Protein AF-A0A851MTN0-F1 (afdb_monomer_lite)

Radius of gyration: 14.71 Å; chains: 1; bounding box: 37×23×36 Å

pLDDT: mean 96.54, std 2.32, range [83.81, 98.56]

Organism: NCBI:txid190295

Foldseek 3Di:
DDDDDDPPPPVVVVVVVVVLVVLLVLLLVVCVVVPPDDDDLLRSLCSSPVPDDPVCSVVSSVVVVVSVVVCVVVVSD

Sequence (77 aa):
GHGPVVRDANTRIQNYISHRAAREQQILNVFQKNAGKSYTSSELVKIVYTEIPENLLPAAENNLLVHLKKLEKEGKV

Structure (mmCIF, N/CA/C/O backbone):
data_AF-A0A851MTN0-F1
#
_entry.id   AF-A0A851MTN0-F1
#
loop_
_atom_site.group_PDB
_atom_site.id
_atom_site.type_symbol
_atom_site.label_atom_id
_atom_site.label_alt_id
_atom_site.label_comp_id
_atom_site.label_asym_id
_atom_site.label_entity_id
_atom_site.label_seq_id
_atom_site.pdbx_PDB_ins_code
_atom_site.Cartn_x
_atom_site.Cartn_y
_atom_site.Cartn_z
_atom_site.occupancy
_atom_site.B_iso_or_equiv
_atom_site.auth_seq_id
_atom_site.auth_comp_id
_atom_site.auth_asym_id
_atom_site.auth_atom_id
_atom_site.pdbx_PDB_model_num
ATOM 1 N N . GLY A 1 1 ? 19.225 7.288 -13.317 1.00 83.81 1 GLY A N 1
ATOM 2 C CA . GLY A 1 1 ? 18.593 5.951 -13.280 1.00 83.81 1 GLY A CA 1
ATOM 3 C C . GLY A 1 1 ? 19.496 4.988 -12.535 1.00 83.81 1 GLY A C 1
ATOM 4 O O . GLY A 1 1 ? 20.656 5.323 -12.342 1.00 83.81 1 GLY A O 1
ATOM 5 N N . HIS A 1 2 ? 18.980 3.826 -12.124 1.00 94.56 2 HIS A N 1
ATOM 6 C CA . HIS A 1 2 ? 19.754 2.770 -11.459 1.00 94.56 2 HIS A CA 1
ATOM 7 C C . HIS A 1 2 ? 19.302 1.392 -11.953 1.00 94.56 2 HIS A C 1
ATOM 9 O O . HIS A 1 2 ? 18.118 1.200 -12.233 1.00 94.56 2 HIS A O 1
ATOM 15 N N . GLY A 1 3 ? 20.235 0.443 -12.016 1.00 94.06 3 GLY A N 1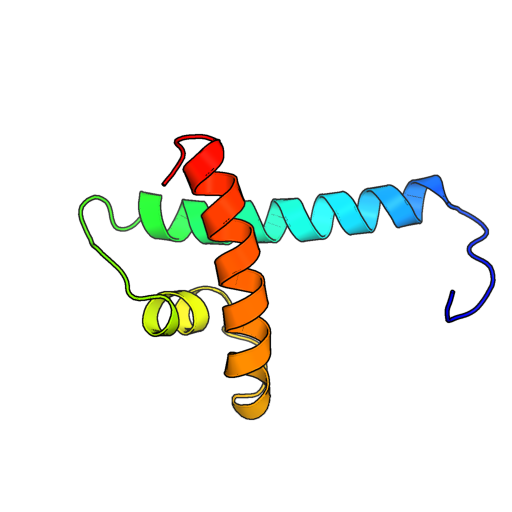
ATOM 16 C CA . GLY A 1 3 ? 19.983 -0.919 -12.483 1.00 94.06 3 GLY A CA 1
ATOM 17 C C . GLY A 1 3 ? 20.230 -1.126 -13.985 1.00 94.06 3 GLY A C 1
ATOM 18 O O . GLY A 1 3 ? 20.579 -0.183 -14.698 1.00 94.06 3 GLY A O 1
ATOM 19 N N . PRO A 1 4 ? 20.096 -2.376 -14.458 1.00 96.50 4 PRO A N 1
ATOM 20 C CA . PRO A 1 4 ? 20.344 -2.751 -15.847 1.00 96.50 4 PRO A CA 1
ATOM 21 C C . PRO A 1 4 ? 19.233 -2.271 -16.792 1.00 96.50 4 PRO A C 1
ATOM 23 O O . PRO A 1 4 ? 18.155 -1.851 -16.367 1.00 96.50 4 PRO A O 1
ATOM 26 N N . VAL A 1 5 ? 19.484 -2.383 -18.099 1.00 97.25 5 VAL A N 1
ATOM 27 C CA . VAL A 1 5 ? 18.505 -2.056 -19.145 1.00 97.25 5 VAL A CA 1
ATOM 28 C C . VAL A 1 5 ? 17.262 -2.942 -19.018 1.00 97.25 5 VAL A C 1
ATOM 30 O O . VAL A 1 5 ? 17.352 -4.170 -19.031 1.00 97.25 5 VAL A O 1
ATOM 33 N N . VAL A 1 6 ? 16.089 -2.312 -18.959 1.00 97.31 6 VAL A N 1
ATOM 34 C CA . VAL A 1 6 ? 14.791 -2.993 -19.012 1.00 97.31 6 VAL A CA 1
ATOM 35 C C . VAL A 1 6 ? 14.411 -3.198 -20.477 1.00 97.31 6 VAL A C 1
ATOM 37 O O . VAL A 1 6 ? 14.114 -2.232 -21.174 1.00 97.31 6 VAL A O 1
ATOM 40 N N . ARG A 1 7 ? 14.433 -4.450 -20.949 1.00 97.50 7 ARG A N 1
ATOM 41 C CA . ARG A 1 7 ? 14.088 -4.785 -22.344 1.00 97.50 7 ARG A CA 1
ATOM 42 C C . ARG A 1 7 ? 12.582 -4.785 -22.611 1.00 97.50 7 ARG A C 1
ATOM 44 O O . ARG A 1 7 ? 12.164 -4.381 -23.686 1.00 97.50 7 ARG A O 1
ATOM 51 N N . ASP A 1 8 ? 11.783 -5.200 -21.631 1.00 97.56 8 ASP A N 1
ATOM 52 C CA . ASP A 1 8 ? 10.321 -5.167 -21.702 1.00 97.56 8 ASP A CA 1
ATOM 53 C C . ASP A 1 8 ? 9.774 -4.046 -20.809 1.00 97.56 8 ASP A C 1
ATOM 55 O O . ASP A 1 8 ? 9.492 -4.222 -19.618 1.00 97.56 8 ASP A O 1
ATOM 59 N N . ALA A 1 9 ? 9.692 -2.848 -21.388 1.00 96.75 9 ALA A N 1
ATOM 60 C CA . ALA A 1 9 ? 9.242 -1.659 -20.677 1.00 96.75 9 ALA A CA 1
ATOM 61 C C . ALA A 1 9 ? 7.767 -1.758 -20.258 1.00 96.75 9 ALA A C 1
ATOM 63 O O . ALA A 1 9 ? 7.427 -1.358 -19.143 1.00 96.75 9 ALA A O 1
ATOM 64 N N . ASN A 1 10 ? 6.910 -2.333 -21.108 1.00 98.31 10 ASN A N 1
ATOM 65 C CA . ASN A 1 10 ? 5.473 -2.432 -20.855 1.00 98.31 10 ASN A CA 1
ATOM 66 C C . ASN A 1 10 ? 5.192 -3.305 -19.634 1.00 98.31 10 ASN A C 1
ATOM 68 O O . ASN A 1 10 ? 4.519 -2.859 -18.702 1.00 98.31 10 ASN A O 1
ATOM 72 N N . THR A 1 11 ? 5.785 -4.500 -19.581 1.00 98.12 11 THR A N 1
ATOM 73 C CA . THR A 1 11 ? 5.641 -5.394 -18.426 1.00 98.12 11 THR A CA 1
ATOM 74 C C . THR A 1 11 ? 6.173 -4.738 -17.157 1.00 98.12 11 THR A C 1
ATOM 76 O O . THR A 1 11 ? 5.538 -4.798 -16.102 1.00 98.12 11 THR A O 1
ATOM 79 N N . ARG A 1 12 ? 7.315 -4.039 -17.231 1.00 97.44 12 ARG A N 1
ATOM 80 C CA . ARG A 1 12 ? 7.880 -3.366 -16.055 1.00 97.44 12 ARG A CA 1
ATOM 81 C C . ARG A 1 12 ? 6.955 -2.274 -15.525 1.00 97.44 12 ARG A C 1
ATOM 83 O O . ARG A 1 12 ? 6.734 -2.226 -14.315 1.00 97.44 12 ARG A O 1
ATOM 90 N N . ILE A 1 13 ? 6.423 -1.426 -16.403 1.00 98.25 13 ILE A N 1
ATOM 91 C CA . ILE A 1 13 ? 5.485 -0.357 -16.039 1.00 98.25 13 ILE A CA 1
ATOM 92 C C . ILE A 1 13 ? 4.213 -0.957 -15.437 1.00 98.25 13 ILE A C 1
ATOM 94 O O . ILE A 1 13 ? 3.802 -0.543 -14.351 1.00 98.25 13 ILE A O 1
ATOM 98 N N . GLN A 1 14 ? 3.643 -1.985 -16.070 1.00 98.56 14 GLN A N 1
ATOM 99 C CA . GLN A 1 14 ? 2.429 -2.632 -15.577 1.00 98.56 14 GLN A CA 1
ATOM 100 C C . GLN A 1 14 ? 2.634 -3.262 -14.195 1.00 98.56 14 GLN A C 1
ATOM 102 O O . GLN A 1 14 ? 1.754 -3.158 -13.340 1.00 98.56 14 GLN A O 1
ATOM 107 N N . ASN A 1 15 ? 3.809 -3.838 -13.926 1.00 98.38 15 ASN A N 1
ATOM 108 C CA . ASN A 1 15 ? 4.148 -4.370 -12.606 1.00 98.38 15 ASN A CA 1
ATOM 109 C C . ASN A 1 15 ? 4.187 -3.271 -11.535 1.00 98.38 15 ASN A C 1
ATOM 111 O O . ASN A 1 15 ? 3.668 -3.469 -10.438 1.00 98.38 15 ASN A O 1
ATOM 115 N N . TYR A 1 16 ? 4.753 -2.097 -11.842 1.00 98.00 16 TYR A N 1
ATOM 116 C CA . TYR A 1 16 ? 4.740 -0.960 -10.912 1.00 98.00 16 TYR A C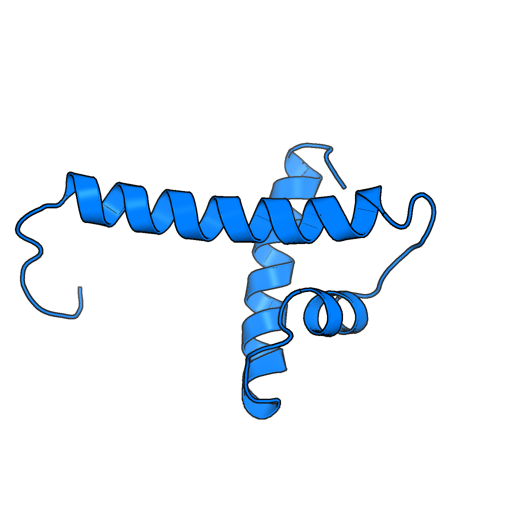A 1
ATOM 117 C C . TYR A 1 16 ? 3.322 -0.468 -10.616 1.00 98.00 16 TYR A C 1
ATOM 119 O O . TYR A 1 16 ? 3.005 -0.196 -9.456 1.00 98.00 16 TYR A O 1
ATOM 127 N N . ILE A 1 17 ? 2.481 -0.355 -11.647 1.00 98.44 17 ILE A N 1
ATOM 128 C CA . ILE A 1 17 ? 1.082 0.061 -11.501 1.00 98.44 17 ILE A CA 1
ATOM 129 C C . ILE A 1 17 ? 0.329 -0.957 -10.645 1.00 98.44 17 ILE A C 1
ATOM 131 O O . ILE A 1 17 ? -0.264 -0.591 -9.633 1.00 98.44 17 ILE A O 1
ATOM 135 N N . SER A 1 18 ? 0.418 -2.238 -11.006 1.00 98.50 18 SER A N 1
ATOM 136 C CA . SER A 1 18 ? -0.301 -3.324 -10.334 1.00 98.50 18 SER A CA 1
ATOM 137 C C . SER A 1 18 ? 0.121 -3.458 -8.872 1.00 98.50 18 SER A C 1
ATOM 139 O O . SER A 1 18 ? -0.729 -3.606 -8.001 1.00 98.50 18 SER A O 1
ATOM 141 N N . HIS A 1 19 ? 1.415 -3.312 -8.573 1.00 97.44 19 HIS A N 1
ATOM 142 C CA . HIS A 1 19 ? 1.915 -3.316 -7.199 1.00 97.44 19 HIS A CA 1
ATOM 143 C C . HIS A 1 19 ? 1.321 -2.172 -6.360 1.00 97.44 19 HIS A C 1
ATOM 145 O O . HIS A 1 19 ? 0.882 -2.389 -5.230 1.00 97.44 19 HIS A O 1
ATOM 151 N N . ARG A 1 20 ? 1.273 -0.948 -6.905 1.00 97.88 20 ARG A N 1
ATOM 152 C CA . ARG A 1 20 ? 0.691 0.208 -6.199 1.00 97.88 20 ARG A CA 1
ATOM 153 C C . ARG A 1 20 ? -0.820 0.063 -6.019 1.00 97.88 20 ARG A C 1
ATOM 155 O O . ARG A 1 20 ? -1.318 0.330 -4.931 1.00 97.88 20 ARG A O 1
ATOM 162 N N . ALA A 1 21 ? -1.526 -0.411 -7.043 1.00 98.12 21 ALA A N 1
ATOM 163 C CA . ALA A 1 21 ? -2.964 -0.659 -6.978 1.00 98.12 21 ALA A CA 1
ATOM 164 C C . ALA A 1 21 ? -3.316 -1.753 -5.956 1.00 98.12 21 ALA A C 1
ATOM 166 O O . ALA A 1 21 ? -4.256 -1.594 -5.181 1.00 98.12 21 ALA A O 1
ATOM 167 N N . ALA A 1 22 ? -2.525 -2.830 -5.887 1.00 97.75 22 ALA A N 1
ATOM 168 C CA . ALA A 1 22 ? -2.708 -3.881 -4.890 1.00 97.75 22 ALA A CA 1
ATOM 169 C C . ALA A 1 22 ? -2.580 -3.336 -3.459 1.00 97.75 22 ALA A C 1
ATOM 171 O O . ALA A 1 22 ? -3.385 -3.682 -2.593 1.00 97.75 22 ALA A O 1
ATOM 172 N N . ARG A 1 23 ? -1.618 -2.433 -3.217 1.00 97.81 23 ARG A N 1
ATOM 173 C CA . ARG A 1 23 ? -1.465 -1.776 -1.912 1.00 97.81 23 ARG A CA 1
ATOM 174 C C . ARG A 1 23 ? -2.665 -0.894 -1.564 1.00 97.81 23 ARG A C 1
ATOM 176 O O . ARG A 1 23 ? -3.140 -0.952 -0.434 1.00 97.81 23 ARG A O 1
ATOM 183 N N . GLU A 1 24 ? -3.186 -0.121 -2.517 1.00 98.25 24 GLU A N 1
ATOM 184 C CA . GLU A 1 24 ? -4.411 0.668 -2.310 1.00 98.25 24 GLU A CA 1
ATOM 185 C C . GLU A 1 24 ? -5.606 -0.221 -1.964 1.00 98.25 24 GLU A C 1
ATOM 187 O O . GLU A 1 24 ? -6.334 0.071 -1.017 1.00 98.25 24 GLU A O 1
ATOM 192 N N . GLN A 1 25 ? -5.770 -1.346 -2.665 1.00 98.25 25 GLN A N 1
ATOM 193 C CA . GLN A 1 25 ? -6.863 -2.273 -2.388 1.00 98.25 25 GLN A CA 1
ATOM 194 C C . GLN A 1 25 ? -6.758 -2.888 -0.988 1.00 98.25 25 GLN A C 1
ATOM 196 O O . GLN A 1 25 ? -7.770 -3.028 -0.305 1.00 98.25 25 GLN A O 1
ATOM 201 N N . GLN A 1 26 ? -5.550 -3.221 -0.527 1.00 97.69 26 GLN A N 1
ATOM 202 C CA . GLN A 1 26 ? -5.339 -3.688 0.846 1.00 97.69 26 GLN A CA 1
ATOM 203 C C . GLN A 1 26 ? -5.790 -2.644 1.873 1.00 97.69 26 GLN A C 1
ATOM 205 O O . GLN A 1 26 ? -6.487 -3.000 2.818 1.00 97.69 26 GLN A O 1
ATOM 210 N N . ILE A 1 27 ? -5.447 -1.368 1.667 1.00 97.69 27 ILE A N 1
ATOM 211 C CA . ILE A 1 27 ? -5.847 -0.265 2.552 1.00 97.69 27 ILE A CA 1
ATOM 212 C C . ILE A 1 27 ? -7.374 -0.122 2.577 1.00 97.69 27 ILE A C 1
ATOM 214 O O . ILE A 1 27 ? -7.974 -0.133 3.650 1.00 97.69 27 ILE A O 1
ATOM 218 N N . LEU A 1 28 ? -8.015 -0.055 1.407 1.00 97.69 28 LEU A N 1
ATOM 219 C CA . LEU A 1 28 ? -9.473 0.069 1.302 1.00 97.69 28 LEU A CA 1
ATOM 220 C C . LEU A 1 28 ? -10.200 -1.114 1.949 1.00 97.69 28 LEU A C 1
ATOM 222 O O . LEU A 1 28 ? -11.198 -0.919 2.639 1.00 97.69 28 LEU A O 1
ATOM 226 N N . ASN A 1 29 ? -9.669 -2.329 1.798 1.00 97.50 29 ASN A N 1
ATOM 227 C CA . ASN A 1 29 ? -10.224 -3.517 2.441 1.00 97.50 29 ASN A CA 1
ATOM 228 C C . ASN A 1 29 ? -10.198 -3.415 3.977 1.00 97.50 29 ASN A C 1
ATOM 230 O O . ASN A 1 29 ? -11.096 -3.955 4.624 1.00 97.50 29 ASN A O 1
ATOM 234 N N . VAL A 1 30 ? -9.205 -2.741 4.577 1.00 96.88 30 VAL A N 1
ATOM 235 C CA . VAL A 1 30 ? -9.180 -2.512 6.034 1.00 96.88 30 VAL A CA 1
ATOM 236 C C . VAL A 1 30 ? -10.344 -1.616 6.449 1.00 96.88 30 VAL A C 1
ATOM 238 O O . VAL A 1 30 ? -11.078 -1.985 7.366 1.00 96.88 30 VAL A O 1
ATOM 241 N N . PHE A 1 31 ? -10.563 -0.499 5.751 1.00 95.94 31 PHE A N 1
ATOM 242 C CA . PHE A 1 31 ? -11.676 0.413 6.040 1.00 95.94 31 PHE A CA 1
ATOM 243 C C . PHE A 1 31 ? -13.042 -0.248 5.821 1.00 95.94 31 PHE A C 1
ATOM 245 O O . PHE A 1 31 ? -13.911 -0.156 6.683 1.00 95.94 31 PHE A O 1
ATOM 252 N N . GLN A 1 32 ? -13.217 -0.985 4.720 1.00 95.44 32 GLN A N 1
ATOM 253 C CA . GLN A 1 32 ? -14.472 -1.684 4.416 1.00 95.44 32 GLN A CA 1
ATOM 254 C C . GLN A 1 32 ? -14.836 -2.727 5.479 1.00 95.44 32 GLN A C 1
ATOM 256 O O . GLN A 1 32 ? -15.991 -2.814 5.889 1.00 95.44 32 GLN A O 1
ATOM 261 N N . LYS A 1 33 ? -13.857 -3.507 5.955 1.00 95.88 33 LYS A N 1
ATOM 262 C CA . LYS A 1 33 ? -14.081 -4.528 6.993 1.00 95.88 33 LYS A CA 1
ATOM 263 C C . LYS A 1 33 ? -14.337 -3.942 8.384 1.00 95.88 33 LYS A C 1
ATOM 265 O O . LYS A 1 33 ? -14.828 -4.659 9.248 1.00 95.88 33 LYS A O 1
ATOM 270 N N . ASN A 1 34 ? -13.993 -2.675 8.609 1.00 93.75 34 ASN A N 1
ATOM 271 C CA . ASN A 1 34 ? -14.062 -2.016 9.913 1.00 93.75 34 ASN A CA 1
ATOM 272 C C . ASN A 1 34 ? -14.782 -0.665 9.803 1.00 93.75 34 ASN A C 1
ATOM 274 O O . ASN A 1 34 ? -14.290 0.358 10.282 1.00 93.75 34 ASN A O 1
ATOM 278 N N . ALA A 1 35 ? -15.935 -0.657 9.131 1.00 91.19 35 ALA A N 1
ATOM 279 C CA . ALA A 1 35 ? -16.703 0.557 8.885 1.00 91.19 35 ALA A CA 1
ATOM 280 C C . ALA A 1 35 ? -16.979 1.335 10.187 1.00 91.19 35 ALA A C 1
ATOM 282 O O . ALA A 1 35 ? -17.386 0.761 11.196 1.00 91.19 35 ALA A O 1
ATOM 283 N N . GLY A 1 36 ? -16.744 2.650 10.156 1.00 89.88 36 GLY A N 1
ATOM 284 C CA . GLY A 1 36 ? -16.924 3.545 11.304 1.00 89.88 36 GLY A CA 1
ATOM 285 C C . GLY A 1 36 ? -15.760 3.576 12.301 1.00 89.88 36 GLY A C 1
ATOM 286 O O . GLY A 1 36 ? -15.791 4.379 13.232 1.00 89.88 36 GLY A O 1
ATOM 287 N N . LYS A 1 37 ? -14.720 2.750 12.118 1.00 95.38 37 LYS A N 1
ATOM 288 C CA . LYS A 1 37 ? -13.513 2.799 12.947 1.00 95.38 37 LYS A CA 1
ATOM 289 C C . LYS A 1 37 ? -12.483 3.767 12.365 1.00 95.38 37 LYS A C 1
ATOM 291 O O . LYS A 1 37 ? -12.110 3.664 11.199 1.00 95.38 37 LYS A O 1
ATOM 296 N N . SER A 1 38 ? -11.981 4.659 13.213 1.00 94.44 38 SER A N 1
ATOM 297 C CA . SER A 1 38 ? -10.832 5.511 12.903 1.00 94.44 38 SER A CA 1
ATOM 298 C C . SER A 1 38 ? -9.521 4.791 13.213 1.00 94.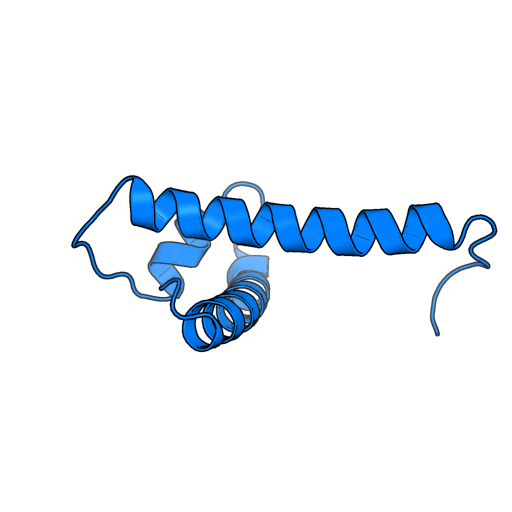44 38 SER A C 1
ATOM 300 O O . SER A 1 38 ? -9.451 3.988 14.145 1.00 94.44 38 SER A O 1
ATOM 302 N N . TYR A 1 39 ? -8.479 5.108 12.446 1.00 96.31 39 TYR A N 1
ATOM 303 C CA . TYR A 1 39 ? -7.142 4.544 12.599 1.00 96.31 39 TYR A CA 1
ATOM 304 C C . TYR A 1 39 ? -6.094 5.647 12.590 1.00 96.31 39 TYR A C 1
ATOM 306 O O . TYR A 1 39 ? -6.160 6.577 11.786 1.00 96.31 39 TYR A O 1
ATOM 314 N N . THR A 1 40 ? -5.080 5.499 13.431 1.00 96.62 40 THR A N 1
ATOM 315 C CA . THR A 1 40 ? -3.804 6.191 13.247 1.00 96.62 40 THR A CA 1
ATOM 316 C C . THR A 1 40 ? -3.000 5.530 12.122 1.00 96.62 40 THR A C 1
ATOM 318 O O . THR A 1 40 ? -3.192 4.351 11.801 1.00 96.62 40 THR A O 1
ATOM 321 N N . SER A 1 41 ? -2.053 6.261 11.530 1.00 95.81 41 SER A N 1
ATOM 322 C CA . SER A 1 41 ? -1.149 5.703 10.514 1.00 95.81 41 SER A CA 1
ATOM 323 C C . SER A 1 41 ? -0.335 4.522 11.050 1.00 95.81 41 SER A C 1
ATOM 325 O O . SER A 1 41 ? -0.155 3.530 10.343 1.00 95.81 41 SER A O 1
ATOM 327 N N . SER A 1 42 ? 0.076 4.579 12.319 1.00 95.44 42 SER A N 1
ATOM 328 C CA . SER A 1 42 ? 0.885 3.541 12.961 1.00 95.44 42 SER A CA 1
ATOM 329 C C . SER A 1 42 ? 0.091 2.268 13.287 1.00 95.44 42 SER A C 1
ATOM 331 O O . SER A 1 42 ? 0.653 1.173 13.306 1.00 95.44 42 SER A O 1
ATOM 333 N N . GLU A 1 43 ? -1.220 2.367 13.522 1.00 96.44 43 GLU A N 1
ATOM 334 C CA . GLU A 1 43 ? -2.093 1.188 13.606 1.00 96.44 43 GLU A CA 1
ATOM 335 C C . GLU A 1 43 ? -2.302 0.578 12.222 1.00 96.44 43 GLU A C 1
ATOM 337 O O . GLU A 1 43 ? -2.171 -0.633 12.039 1.00 96.44 43 GLU A O 1
ATOM 342 N N . LEU A 1 44 ? -2.582 1.421 11.228 1.00 96.88 44 LEU A N 1
ATOM 343 C CA . LEU A 1 44 ? -2.899 0.962 9.885 1.00 96.88 44 LEU A CA 1
ATOM 344 C C . LEU A 1 44 ? -1.685 0.329 9.187 1.00 96.88 44 LEU A C 1
ATOM 346 O O . LEU A 1 44 ? -1.842 -0.680 8.499 1.00 96.88 44 LEU A O 1
ATOM 350 N N . VAL A 1 45 ? -0.466 0.838 9.410 1.00 97.44 45 VAL A N 1
ATOM 351 C CA . VAL A 1 45 ? 0.756 0.240 8.843 1.00 97.44 45 VAL A CA 1
ATOM 352 C C . VAL A 1 45 ? 0.974 -1.183 9.360 1.00 97.44 45 VAL A C 1
ATOM 354 O O . VAL A 1 45 ? 1.320 -2.052 8.567 1.00 97.44 45 VAL A O 1
ATOM 357 N N . LYS A 1 46 ? 0.677 -1.463 10.636 1.00 96.06 46 LYS A N 1
ATOM 358 C CA . LYS A 1 46 ? 0.797 -2.812 11.220 1.00 96.06 46 LYS A CA 1
ATOM 359 C C . LYS A 1 46 ? -0.221 -3.798 10.647 1.00 96.06 46 LYS A C 1
ATOM 361 O O . LYS A 1 46 ? 0.057 -4.989 10.580 1.00 96.06 46 LYS A O 1
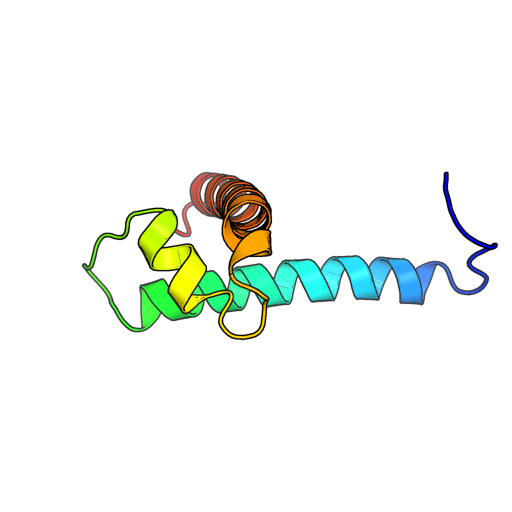ATOM 366 N N . ILE A 1 47 ? -1.386 -3.309 10.219 1.00 96.06 47 ILE A N 1
ATOM 367 C CA . ILE A 1 47 ? -2.426 -4.132 9.586 1.00 96.06 47 ILE A CA 1
ATOM 368 C C . ILE A 1 47 ? -2.085 -4.406 8.114 1.00 96.06 47 ILE A C 1
ATOM 370 O O . ILE A 1 47 ? -2.324 -5.501 7.613 1.00 96.06 47 ILE A O 1
ATOM 374 N N . VAL A 1 48 ? -1.545 -3.411 7.406 1.00 96.62 48 VAL A N 1
ATOM 375 C CA . VAL A 1 48 ? -1.298 -3.481 5.957 1.00 96.62 48 VAL A CA 1
ATOM 376 C C . VAL A 1 48 ? 0.063 -4.117 5.625 1.00 96.62 48 VAL A C 1
ATOM 378 O O . VAL A 1 48 ? 0.195 -4.785 4.598 1.00 96.62 48 VAL A O 1
ATOM 381 N N . TYR A 1 49 ? 1.081 -3.938 6.469 1.00 95.56 49 TYR A N 1
ATOM 382 C CA . TYR A 1 49 ? 2.450 -4.423 6.259 1.00 95.56 49 TYR A CA 1
ATOM 383 C C . TYR A 1 49 ? 2.834 -5.498 7.286 1.00 95.56 49 TYR A C 1
ATOM 385 O O . TYR A 1 49 ? 3.687 -5.284 8.140 1.00 95.56 49 TYR A O 1
ATOM 393 N N . THR A 1 50 ? 2.214 -6.673 7.186 1.00 94.12 50 THR A N 1
ATOM 394 C CA . THR A 1 50 ? 2.401 -7.783 8.140 1.00 94.12 50 THR A CA 1
ATOM 395 C C . THR A 1 50 ? 3.666 -8.614 7.911 1.00 94.12 50 THR A C 1
ATOM 397 O O . THR A 1 50 ? 4.093 -9.328 8.810 1.00 94.12 50 THR A O 1
ATOM 400 N N . GLU A 1 51 ? 4.261 -8.550 6.718 1.00 93.00 51 GLU A N 1
ATOM 401 C CA . GLU A 1 51 ? 5.354 -9.443 6.289 1.00 93.00 51 GLU A CA 1
ATOM 402 C C . GLU A 1 51 ? 6.716 -8.738 6.174 1.00 93.00 51 GLU A C 1
ATOM 404 O O . GLU A 1 51 ? 7.632 -9.250 5.531 1.00 93.00 51 GLU A O 1
ATOM 409 N N . ILE A 1 52 ? 6.864 -7.543 6.755 1.00 93.19 52 ILE A N 1
ATOM 410 C CA . ILE A 1 52 ? 8.132 -6.803 6.720 1.00 93.19 52 ILE A CA 1
ATOM 411 C C . ILE A 1 52 ? 8.793 -6.754 8.103 1.00 93.19 52 ILE A C 1
ATOM 413 O O . ILE A 1 52 ? 8.094 -6.681 9.113 1.00 93.19 52 ILE A O 1
ATOM 417 N N . PRO A 1 53 ? 10.135 -6.741 8.165 1.00 95.94 53 PRO A N 1
ATOM 418 C CA . PRO A 1 53 ? 10.878 -6.487 9.395 1.00 95.94 53 PRO A CA 1
ATOM 419 C C . PRO A 1 53 ? 10.439 -5.204 10.118 1.00 95.94 53 PRO A C 1
ATOM 421 O O . PRO A 1 53 ? 10.210 -4.174 9.479 1.00 95.94 53 PRO A O 1
ATOM 424 N N . GLU A 1 54 ? 10.392 -5.233 11.454 1.00 93.94 54 GLU A N 1
ATOM 425 C CA . GLU A 1 54 ? 9.933 -4.094 12.269 1.00 93.94 54 GLU A CA 1
ATOM 426 C C . GLU A 1 54 ? 10.743 -2.815 12.032 1.00 93.94 54 GLU A C 1
ATOM 428 O O . GLU A 1 54 ? 10.192 -1.715 11.990 1.00 93.94 54 GLU A O 1
ATOM 433 N N . ASN A 1 55 ? 12.049 -2.951 11.795 1.00 96.31 55 ASN A N 1
ATOM 434 C CA . ASN A 1 55 ? 12.930 -1.825 11.494 1.00 96.31 55 ASN A CA 1
ATOM 435 C C . ASN A 1 55 ? 12.582 -1.114 10.170 1.00 96.31 55 ASN A C 1
ATOM 437 O O . ASN A 1 55 ? 13.050 -0.000 9.943 1.00 96.31 55 ASN A O 1
ATOM 441 N N . LEU A 1 56 ? 11.767 -1.726 9.303 1.00 97.38 56 LEU A N 1
ATOM 442 C CA . LEU A 1 56 ? 11.275 -1.127 8.060 1.00 97.38 56 LEU A CA 1
ATOM 443 C C . LEU A 1 56 ? 9.876 -0.509 8.193 1.00 97.38 56 LEU A C 1
ATOM 445 O O . LEU A 1 56 ? 9.434 0.169 7.261 1.00 97.38 56 LEU A O 1
ATOM 449 N N . LEU A 1 57 ? 9.191 -0.670 9.332 1.00 96.25 57 LEU A N 1
ATOM 450 C CA . LEU A 1 57 ? 7.863 -0.087 9.554 1.00 96.25 57 LEU A CA 1
ATOM 451 C C . LEU A 1 57 ? 7.827 1.440 9.366 1.00 96.25 57 LEU A C 1
ATOM 453 O O . LEU A 1 57 ? 6.897 1.901 8.706 1.00 96.25 57 LEU A O 1
ATOM 457 N N . PRO A 1 58 ? 8.826 2.237 9.805 1.00 96.75 58 PRO A N 1
ATOM 458 C CA . PRO A 1 58 ? 8.814 3.681 9.551 1.00 96.75 58 PRO A CA 1
ATOM 459 C C . PRO A 1 58 ? 8.834 4.029 8.053 1.00 96.75 58 PRO A C 1
ATOM 461 O O . PRO A 1 58 ? 8.170 4.959 7.594 1.00 96.75 58 PRO A O 1
ATOM 464 N N . ALA A 1 59 ? 9.570 3.262 7.244 1.00 97.38 59 ALA A N 1
ATOM 465 C CA . ALA A 1 59 ? 9.595 3.451 5.794 1.00 97.38 59 ALA A CA 1
ATOM 466 C C . ALA A 1 59 ? 8.272 3.010 5.139 1.00 97.38 59 ALA A C 1
ATOM 468 O O . ALA A 1 59 ? 7.801 3.639 4.186 1.00 97.38 59 ALA A O 1
ATOM 469 N N . ALA A 1 60 ? 7.650 1.951 5.654 1.00 97.69 60 ALA A N 1
ATOM 470 C CA . ALA A 1 60 ? 6.344 1.490 5.199 1.00 97.69 60 ALA A CA 1
ATOM 471 C C . ALA A 1 60 ? 5.216 2.466 5.557 1.00 97.69 60 ALA A C 1
ATOM 473 O O . ALA A 1 60 ? 4.325 2.686 4.738 1.00 97.69 60 ALA A O 1
ATOM 474 N N . GLU A 1 61 ? 5.282 3.107 6.724 1.00 98.00 61 GLU A N 1
ATOM 475 C CA . GLU A 1 61 ? 4.323 4.129 7.148 1.00 98.00 61 GLU A CA 1
ATOM 476 C C . GLU A 1 61 ? 4.374 5.347 6.220 1.00 98.00 61 GLU A C 1
ATOM 478 O O . GLU A 1 61 ? 3.336 5.822 5.766 1.00 98.00 61 GLU A O 1
ATOM 483 N N . ASN A 1 62 ? 5.567 5.776 5.800 1.00 98.00 62 ASN A N 1
ATOM 484 C CA . ASN A 1 62 ? 5.698 6.816 4.776 1.00 98.00 62 ASN A CA 1
ATOM 485 C C . ASN A 1 62 ? 5.033 6.419 3.444 1.00 98.00 62 ASN A C 1
ATOM 487 O O . ASN A 1 62 ? 4.343 7.229 2.825 1.00 98.00 62 ASN A O 1
ATOM 491 N N . ASN A 1 63 ? 5.194 5.164 3.006 1.00 97.19 63 ASN A N 1
ATOM 492 C CA . ASN A 1 63 ? 4.514 4.671 1.803 1.00 97.19 63 ASN A CA 1
ATOM 493 C C . ASN A 1 63 ? 2.989 4.635 1.987 1.00 97.19 63 ASN A C 1
ATOM 495 O O . ASN A 1 63 ? 2.252 5.020 1.078 1.00 97.19 63 ASN A O 1
ATOM 499 N N . LEU A 1 64 ? 2.514 4.204 3.158 1.00 98.19 64 LEU A N 1
ATOM 500 C CA . LEU A 1 64 ? 1.098 4.205 3.515 1.00 98.19 64 LEU A CA 1
ATOM 501 C C . LEU A 1 64 ? 0.500 5.615 3.425 1.00 98.19 64 LEU A C 1
ATOM 503 O O . LEU A 1 64 ? -0.536 5.786 2.788 1.00 98.19 64 LEU A O 1
ATOM 507 N N . LEU A 1 65 ? 1.164 6.621 3.999 1.00 98.44 65 LEU A N 1
ATOM 508 C CA . LEU A 1 65 ? 0.700 8.012 3.990 1.00 98.44 65 LEU A CA 1
ATOM 509 C C . LEU A 1 65 ? 0.544 8.568 2.568 1.00 98.44 65 LEU A C 1
ATOM 511 O O . LEU A 1 65 ? -0.424 9.269 2.283 1.00 98.44 65 LEU A O 1
ATOM 515 N N . VAL A 1 66 ? 1.451 8.222 1.648 1.00 98.31 66 VAL A N 1
ATOM 516 C CA . VAL A 1 66 ? 1.332 8.624 0.236 1.00 98.31 66 VAL A CA 1
ATOM 517 C C . VAL A 1 66 ? 0.088 8.012 -0.415 1.00 98.31 66 VAL A C 1
ATOM 519 O O . VAL A 1 66 ? -0.619 8.704 -1.149 1.00 98.31 66 VAL A O 1
ATOM 522 N N . HIS A 1 67 ? -0.207 6.740 -0.134 1.00 98.44 67 HIS A N 1
ATOM 523 C CA . HIS A 1 67 ? -1.432 6.101 -0.616 1.00 98.44 67 HIS A CA 1
ATOM 524 C C . HIS A 1 67 ? -2.688 6.721 0.006 1.00 98.44 67 HIS A C 1
ATOM 526 O O . HIS A 1 67 ? -3.624 7.028 -0.727 1.00 98.44 67 HIS A O 1
ATOM 532 N N . LEU A 1 68 ? -2.695 6.967 1.320 1.00 98.25 68 LEU A N 1
ATOM 533 C CA . LEU A 1 68 ? -3.816 7.610 2.011 1.00 98.25 68 LEU A CA 1
ATOM 534 C C . LEU A 1 68 ? -4.115 8.991 1.430 1.00 98.25 68 LEU A C 1
ATOM 536 O O . LEU A 1 68 ? -5.255 9.258 1.076 1.00 98.25 68 LEU A O 1
ATOM 540 N N . LYS A 1 69 ? -3.088 9.818 1.207 1.00 98.50 69 LYS A N 1
ATOM 541 C CA . LYS A 1 69 ? -3.246 11.143 0.592 1.00 98.50 69 LYS A CA 1
ATOM 542 C C . LYS A 1 69 ? -3.878 11.080 -0.803 1.00 98.50 69 LYS A C 1
ATOM 544 O O . LYS A 1 69 ? -4.651 11.959 -1.182 1.00 98.50 69 LYS A O 1
ATOM 549 N N . LYS A 1 70 ? -3.545 10.058 -1.600 1.00 98.44 70 LYS A N 1
ATOM 550 C CA . LYS A 1 70 ? -4.192 9.836 -2.902 1.00 98.44 70 LYS A CA 1
ATOM 551 C C . LYS A 1 70 ? -5.654 9.422 -2.730 1.00 98.44 70 LYS A C 1
ATOM 553 O O . LYS A 1 70 ? -6.507 9.972 -3.416 1.00 98.44 70 LYS A O 1
ATOM 558 N N . LEU A 1 71 ? -5.932 8.463 -1.848 1.00 98.31 71 LEU A N 1
ATOM 559 C CA . LEU A 1 71 ? -7.285 7.952 -1.616 1.00 98.31 71 LEU A CA 1
ATOM 560 C C . LEU A 1 71 ? -8.218 9.030 -1.044 1.00 98.31 71 LEU A C 1
ATOM 562 O O . LEU A 1 71 ? -9.366 9.108 -1.471 1.00 98.31 71 LEU A O 1
ATOM 566 N N . GLU A 1 72 ? -7.710 9.894 -0.165 1.00 97.62 72 GLU A N 1
ATOM 567 C CA . GLU A 1 72 ? -8.409 11.070 0.368 1.00 97.62 72 GLU A CA 1
ATOM 568 C C . GLU A 1 72 ? -8.763 12.048 -0.762 1.00 97.62 72 GLU A C 1
ATOM 570 O O . GLU A 1 72 ? -9.912 12.457 -0.908 1.00 97.62 72 GLU A O 1
ATOM 575 N N . LYS A 1 73 ? -7.805 12.354 -1.652 1.00 98.50 73 LYS A N 1
ATOM 576 C CA . LYS A 1 73 ? -8.058 13.188 -2.841 1.00 98.50 73 LYS A CA 1
ATOM 577 C C . LYS A 1 73 ? -9.120 12.585 -3.773 1.00 98.50 73 LYS A C 1
ATOM 579 O O . LYS A 1 73 ? -9.799 13.321 -4.484 1.00 98.50 73 LYS A O 1
ATOM 584 N N . GLU A 1 74 ? -9.244 11.261 -3.794 1.00 98.12 74 GLU A N 1
ATOM 585 C CA . GLU A 1 74 ? -10.258 10.524 -4.557 1.00 98.12 74 GLU A CA 1
ATOM 586 C C . GLU A 1 74 ? -11.586 10.342 -3.796 1.00 98.12 74 GLU A C 1
ATOM 588 O O . GLU A 1 74 ? -12.513 9.762 -4.358 1.00 98.12 74 GLU A O 1
ATOM 593 N N . GLY A 1 75 ? -11.694 10.811 -2.546 1.00 97.06 75 GLY A N 1
ATOM 594 C CA . GLY A 1 75 ? -12.894 10.679 -1.711 1.00 97.06 75 GLY A CA 1
ATOM 595 C C . GLY A 1 75 ? -13.216 9.239 -1.299 1.00 97.06 75 GLY A C 1
ATOM 596 O O . GLY A 1 75 ? -14.382 8.899 -1.112 1.00 97.06 75 GLY A O 1
ATOM 597 N N . LYS A 1 76 ? -12.204 8.368 -1.228 1.00 95.31 76 LYS A N 1
ATOM 598 C CA . LYS A 1 76 ? -12.369 6.940 -0.901 1.00 95.31 76 LYS A CA 1
ATOM 599 C C . LYS A 1 76 ? -12.115 6.607 0.569 1.00 95.31 76 LYS A C 1
ATOM 601 O O . LYS A 1 76 ? -12.475 5.509 0.994 1.00 95.31 76 LYS A O 1
ATOM 606 N N . VAL A 1 77 ? -11.460 7.509 1.296 1.00 91.81 77 VAL A N 1
ATOM 607 C CA . VAL A 1 77 ? -11.182 7.449 2.739 1.00 91.81 77 VAL A CA 1
ATOM 608 C C . VAL A 1 77 ? -11.385 8.822 3.352 1.00 91.81 77 VAL A C 1
ATOM 610 O O . VAL A 1 77 ? -11.286 9.807 2.583 1.00 91.81 77 VAL A O 1
#

InterPro domains:
  IPR036388 Winged helix-like DNA-binding domain superfamily [G3DSA:1.10.10.10] (8-77)
  IPR036866 Ribonuclease Z/Hydroxyacylglutathione hydrolase-like [SSF56281] (1-77)
  IPR041516 LACTB2, winged helix domain [PF17778] (40-77)
  IPR050662 Secondary metabolite biosynthesis-associated thioesterase [PTHR23131] (1-77)

Secondary structure (DSSP, 8-state):
--SS--S-HHHHHHHHHHHHHHHHHHHHHHHHHTTT----HHHHHHHH-TTS-GGGHHHHHHHHHHHHHHHHHTT--

=== Feature glossary ===
A rea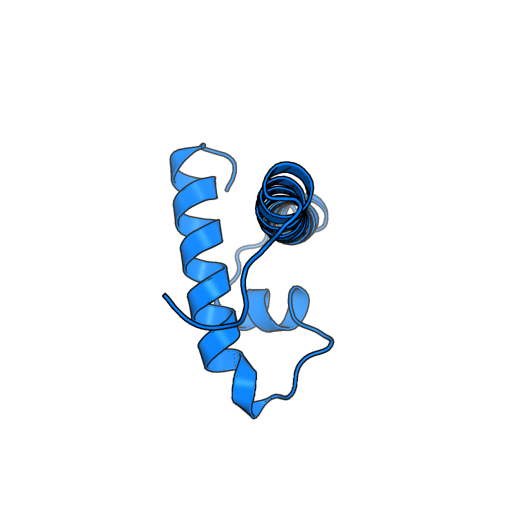ding guide for the features in this r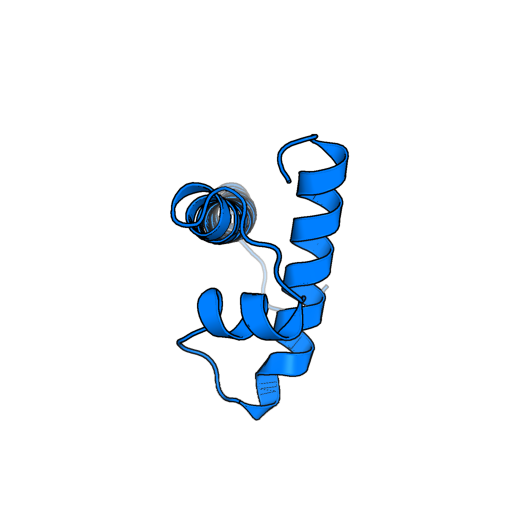ecord.

Start from the sequence.

  · Sequence gives the chain of amino acids in standard one-letter code (A=alanine, C=cysteine, …, Y=tyrosine), read N→C. It is the only feature that is directly encoded by the gene; all structural features are derived from the folded form of this sequence.

Fold it, and you get atomic coordinates and the backbone conformation that goes with them.

  · Structure coordinates are given as an mmCIF _atom_site loop: one row per atom with element, residue name, chain id, sequence number, and x/y/z position in Å. Only the four main-chain atoms per residue are included here; side chains are omitted to keep the record compact.

  · Backbone dihedral angles. Every residue except chain termini has a φ (preceding-C → N → Cα → C) and a ψ (N → Cα → C → next-N). They are reported in degrees following the IUPAC sign convention. Secondary structure is essentially a statement about which (φ, ψ) basin each residue occupies.

  · Eight-state secondary structure (DSSP): H is the canonical α-helix, G the tighter 3₁₀-helix, I the wider π-helix; E/B are β-structure, T and S are turns and bends, and '-' is everything else. DSSP derives these from the pattern of main-chain N–H···O=C hydrogen bonds, not from the sequence.

  · SS3 is a coarse helix/strand/coil call (letters a/b/c) made by the P-SEA algorithm from inter-Cα distances and dihedrals. It is less detailed than DSSP but needs only Cα positions.

Summarize the fold with a handful of shape descriptors and a per-residue structural alphabet.

  · Radius of gyration (Rg) is the root-mean-square distance of Cα atoms from their centroid — a single number for overall size and compactness. A globular domain of N residues has Rg ≈ 2.2·N^0.38 Å; an extended or disordered chain has a much larger Rg. The Cα contact count is the number of residue pairs whose Cα atoms are within 8 Å and are more than four positions apart in sequence — a standard proxy for tertiary packing density. The bounding box is the smallest axis-aligned box enclosing all Cα atoms.

  · 3Di is Foldseek's structural alphabet. Each residue is assigned one of twenty discrete states based on how its Cα sits relative to its spatial (not sequential) neighbors. Aligning 3Di strings finds structural homologs roughly as well as full 3D superposition, but orders of magnitude faster.

  · Solvent-accessible surface area (SASA) is the area in Å² traced out by the centre of a 1.4 Å probe sphere (a water molecule) rolled over the protein's van der Waals surface (Shrake–Rupley / Lee–Richards construction). Buried residues have near-zero SASA; fully exposed residues can exceed 200 Å². The total SASA scales roughly with the number of surface residues.

Ask how reliable the model is.

  · For AlphaFold models, the B-factor field carries pLDDT — the model's own estimate of local accuracy on a 0–100 scale. Regions with pLDDT<50 should be treated as essentially unmodeled; they often correspond to intrinsically disordered segments.

  · For experimental (PDB) structures, the B-factor (temperature factor) quantifies the positional spread of each atom in the crystal — a combination of thermal vibration and static disorder — in units of Å². High B-factors mark flexible loops or poorly resolved regions; low B-factors mark the rigid, well-ordered core.

  · Predicted Aligned Error (PAE) is an AlphaFold confidence matrix: entry (i, j) is the expected error in the position of residue j, in ångströms, when the prediction is superimposed on the true structure at residue i. Low PAE within a block of residues means that block is internally rigid and well-predicted; high PAE between two blocks means their relative placement is uncertain even if each block individually is confident.

Place it in context: what it resembles, what it is annotated as, and how it looks.

  · Structural nearest neighbors (via Foldseek easy-search vs the PDB). Reported per hit: target PDB id, E-value, and alignment TM-score. A TM-score above ~0.5 is the conventional threshold for 'same fold'.

  · Functional annotations link the protein to curated databases. InterPro entries identify conserved domains and families by matching the sequence against member-database signatures (Pfam, PROSITE, CDD, …). Gene Ontology (GO) terms describe molecular function, biological process, and cellular component in a controlled vocabulary. CATH places the structure in a hierarchical fold classification (Class/Architecture/Topology/Homologous-superfamily). The organism is the source species.

  · The contact map is a binary N×N matrix image: pixel (i, j) is dark where Cα_i and Cα_j are within 8 Å and |i−j|>4. Because the |i−j|>4 filter removes local helical contacts, off-diagonal stripes parallel to the main diagonal indicate parallel β-sheets; stripes perpendicular to it indicate antiparallel β-sheets. The Ramachandran plot scatters every residue's (φ, ψ) pair against the sterically allowed regions. The PAE heatmap renders the predicted-aligned-error matrix.

  · Six rendered views show the 3D structure from the faces of a cube — i.e. along ±x, ±y, ±z. Rendering representation is drawn randomly per protein from cartoon (secondary-structure ribbons), sticks (backbone bonds), or molecular surface; coloring is either N→C rainbow (blue at the N-terminus through red at the C-terminus) or one color per chain.